Protein AF-A0A1A8NQZ5-F1 (afdb_monomer_lite)

Organism: NCBI:txid451742

InterPro domains:
  IPR029400 TERF1-interacting nuclear factor 2, N-terminal domain [PF14973] (11-117)
  IPR029400 TERF1-interacting nuclear factor 2, N-terminal domain [cd11657] (1-117)
  IPR039098 TERF1-interacting nuclear factor 2 [PTHR15512] (1-117)

Structure (mmCIF, N/CA/C/O backbone):
data_AF-A0A1A8NQZ5-F1
#
_entry.id   AF-A0A1A8NQZ5-F1
#
loop_
_atom_site.group_PDB
_atom_site.id
_atom_site.type_symbol
_atom_site.label_atom_id
_atom_site.label_alt_id
_atom_site.label_comp_id
_atom_site.label_asym_id
_atom_site.label_entity_id
_atom_site.label_seq_id
_atom_site.pdbx_PDB_ins_code
_atom_site.Cartn_x
_atom_site.Cartn_y
_atom_site.Cartn_z
_atom_site.occupancy
_atom_site.B_iso_or_equiv
_atom_site.auth_seq_id
_atom_site.auth_comp_id
_atom_site.auth_asym_id
_atom_site.auth_atom_id
_atom_site.pdbx_PDB_model_num
ATOM 1 N N . PRO A 1 1 ? -1.911 -6.280 -24.511 1.00 75.06 1 PRO A N 1
ATOM 2 C CA . PRO A 1 1 ? -3.369 -6.063 -24.290 1.00 75.06 1 PRO A CA 1
ATOM 3 C C . PRO A 1 1 ? -3.832 -6.283 -22.833 1.00 75.06 1 PRO A C 1
ATOM 5 O O . PRO A 1 1 ? -4.469 -5.374 -22.310 1.00 75.06 1 PRO A O 1
ATOM 8 N N . PRO A 1 2 ? -3.466 -7.388 -22.142 1.00 88.81 2 PRO A N 1
ATOM 9 C CA . PRO A 1 2 ? -3.918 -7.655 -20.766 1.00 88.81 2 PRO A CA 1
ATOM 10 C C . PRO A 1 2 ? -3.434 -6.625 -19.738 1.00 88.81 2 PRO A C 1
ATOM 12 O O . PRO A 1 2 ? -4.236 -6.079 -18.990 1.00 88.81 2 PRO A O 1
ATOM 15 N N . VAL A 1 3 ? -2.145 -6.263 -19.774 1.00 88.31 3 VAL A N 1
ATOM 16 C CA . VAL A 1 3 ? -1.561 -5.274 -18.845 1.00 88.31 3 VAL A CA 1
ATOM 17 C C . VAL A 1 3 ? -2.268 -3.922 -18.94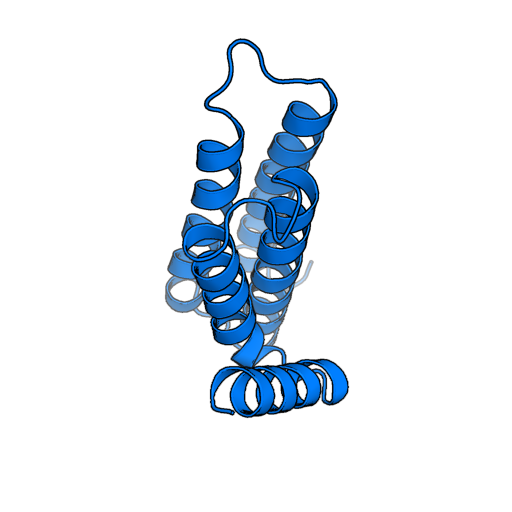4 1.00 88.31 3 VAL A C 1
ATOM 19 O O . VAL A 1 3 ? -2.600 -3.336 -17.926 1.00 88.31 3 VAL A O 1
ATOM 22 N N . ARG A 1 4 ? -2.590 -3.453 -20.158 1.00 92.19 4 ARG A N 1
ATOM 23 C CA . ARG A 1 4 ? -3.320 -2.187 -20.359 1.00 92.19 4 ARG A CA 1
ATOM 24 C C . ARG A 1 4 ? -4.713 -2.212 -19.729 1.00 92.19 4 ARG A C 1
ATOM 26 O O . ARG A 1 4 ? -5.142 -1.198 -19.190 1.00 92.19 4 ARG A O 1
ATOM 33 N N . LEU A 1 5 ? -5.405 -3.348 -19.807 1.00 95.25 5 LEU A N 1
ATOM 34 C CA . LEU A 1 5 ? -6.733 -3.514 -19.224 1.00 95.25 5 LEU A CA 1
ATOM 35 C C . LEU A 1 5 ? -6.663 -3.538 -17.692 1.00 95.25 5 LEU A C 1
ATOM 37 O O . LEU A 1 5 ? -7.411 -2.813 -17.043 1.00 95.25 5 LEU A O 1
ATOM 41 N N . VAL A 1 6 ? -5.710 -4.283 -17.124 1.00 94.38 6 VAL A N 1
ATOM 42 C CA . VAL A 1 6 ? -5.460 -4.296 -15.675 1.00 94.38 6 VAL A CA 1
ATOM 43 C C . VAL A 1 6 ? -5.070 -2.902 -15.183 1.00 94.38 6 VAL A C 1
ATOM 45 O O . VAL A 1 6 ? -5.686 -2.388 -14.255 1.00 94.38 6 VAL A O 1
ATOM 48 N N . SER A 1 7 ? -4.132 -2.221 -15.847 1.00 93.25 7 SER A N 1
ATOM 49 C CA . SER A 1 7 ? -3.747 -0.850 -15.496 1.00 93.25 7 SER A CA 1
ATOM 50 C C . SER A 1 7 ? -4.925 0.124 -15.569 1.00 93.25 7 SER A C 1
ATOM 52 O O . SER A 1 7 ? -5.044 0.988 -14.706 1.00 93.25 7 SER A O 1
ATOM 54 N N . ALA A 1 8 ? -5.821 -0.015 -16.552 1.00 95.81 8 ALA A N 1
ATOM 55 C CA . ALA A 1 8 ? -7.030 0.803 -16.639 1.00 95.81 8 ALA A CA 1
ATOM 56 C C . ALA A 1 8 ? -8.008 0.527 -15.481 1.00 95.81 8 ALA A C 1
ATOM 58 O O . ALA A 1 8 ? -8.577 1.469 -14.927 1.00 95.81 8 ALA A O 1
ATOM 59 N N . ALA A 1 9 ? -8.174 -0.737 -15.079 1.00 96.44 9 ALA A N 1
ATOM 60 C CA . ALA A 1 9 ? -8.993 -1.110 -13.927 1.00 96.44 9 ALA A CA 1
ATOM 61 C C . ALA A 1 9 ? -8.416 -0.552 -12.614 1.00 96.44 9 ALA A C 1
ATOM 63 O O . ALA A 1 9 ? -9.135 0.085 -11.846 1.00 96.44 9 ALA A O 1
ATOM 64 N N . LEU A 1 10 ? -7.106 -0.690 -12.396 1.00 96.88 10 LEU A N 1
ATOM 65 C CA . LEU A 1 10 ? -6.423 -0.125 -11.227 1.00 96.88 10 LEU A CA 1
ATOM 66 C C . LEU A 1 10 ? -6.475 1.409 -11.224 1.00 96.88 10 LEU A C 1
ATOM 68 O O . LEU A 1 10 ? -6.688 2.031 -10.186 1.00 96.88 10 LEU A O 1
ATOM 72 N N . TRP A 1 11 ? -6.359 2.043 -12.393 1.00 95.88 11 TRP A N 1
ATOM 73 C CA . TRP A 1 11 ? -6.540 3.488 -12.514 1.00 95.88 11 TRP A CA 1
ATOM 74 C C . TRP A 1 11 ? -7.955 3.929 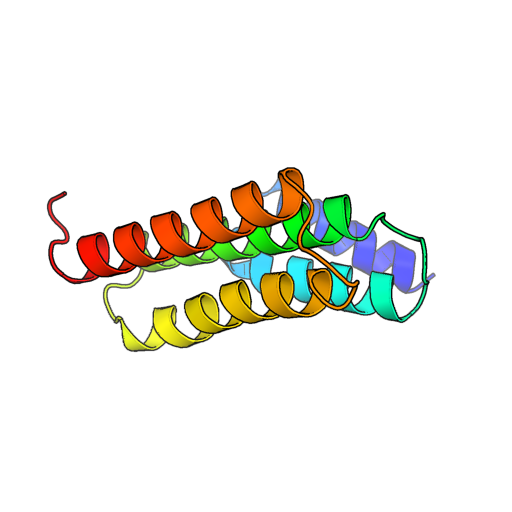-12.127 1.00 95.88 11 TRP A C 1
ATOM 76 O O . TRP A 1 11 ? -8.126 4.965 -11.484 1.00 95.88 11 TRP A O 1
ATOM 86 N N . LYS A 1 12 ? -8.977 3.135 -12.470 1.00 97.69 12 LYS A N 1
ATOM 87 C CA . LYS A 1 12 ? -10.358 3.385 -12.047 1.00 97.69 12 LYS A CA 1
ATOM 88 C C . LYS A 1 12 ? -10.505 3.294 -10.524 1.00 97.69 12 LYS A C 1
ATOM 90 O O . LYS A 1 12 ? -11.093 4.210 -9.954 1.00 97.69 12 LYS A O 1
ATOM 95 N N . VAL A 1 13 ? -9.922 2.278 -9.879 1.00 97.81 13 VAL A N 1
ATOM 96 C CA . VAL A 1 13 ? -9.870 2.150 -8.405 1.00 97.81 13 VAL A CA 1
ATOM 97 C C . VAL A 1 13 ? -9.292 3.416 -7.768 1.00 97.81 13 VAL A C 1
ATOM 99 O O . VAL A 1 13 ? -9.906 4.008 -6.880 1.00 97.81 13 VAL A O 1
ATOM 102 N N . LEU A 1 14 ? -8.153 3.894 -8.283 1.00 96.06 14 LEU A N 1
ATOM 103 C CA . LEU A 1 14 ? -7.504 5.114 -7.795 1.00 96.06 14 LEU A CA 1
ATOM 104 C C . LEU A 1 14 ? -8.363 6.367 -8.023 1.00 96.06 14 LEU A C 1
ATOM 106 O O . LEU A 1 14 ? -8.476 7.206 -7.130 1.00 96.06 14 LEU A O 1
ATOM 110 N N . LYS A 1 15 ? -9.008 6.495 -9.191 1.00 97.25 15 LYS A N 1
ATOM 111 C CA . LYS A 1 15 ? -9.912 7.619 -9.486 1.00 97.25 15 LYS A CA 1
ATOM 112 C C . LYS A 1 15 ? -11.139 7.643 -8.581 1.00 97.25 15 LYS A C 1
ATOM 114 O O . LYS A 1 15 ? -11.557 8.719 -8.163 1.00 97.25 15 LYS A O 1
ATOM 119 N N . GLN A 1 16 ? -11.720 6.480 -8.306 1.00 97.44 16 GLN A N 1
ATOM 120 C CA . GLN A 1 16 ? -12.904 6.348 -7.458 1.00 97.44 16 GLN A CA 1
ATOM 121 C C . GLN A 1 16 ? -12.565 6.395 -5.965 1.00 97.44 16 GLN A C 1
ATOM 123 O O . GLN A 1 16 ? -13.477 6.489 -5.150 1.00 97.44 16 GLN A O 1
ATOM 128 N N . LYS A 1 17 ? -11.270 6.382 -5.610 1.00 96.00 17 LYS A N 1
ATOM 129 C CA . LYS A 1 17 ? -10.786 6.261 -4.230 1.00 96.00 17 LYS A CA 1
ATOM 130 C C . LYS A 1 17 ? -11.404 5.049 -3.533 1.00 96.00 17 LYS A C 1
ATOM 132 O O . LYS A 1 17 ? -11.780 5.133 -2.367 1.00 96.00 17 LYS A O 1
ATOM 137 N N . ASP A 1 18 ? -11.506 3.932 -4.250 1.00 96.75 18 ASP A N 1
ATOM 138 C CA . ASP A 1 18 ? -11.946 2.666 -3.668 1.00 96.75 18 ASP A CA 1
ATOM 139 C C . ASP A 1 18 ? -10.801 2.079 -2.829 1.00 96.75 18 ASP A C 1
ATOM 141 O O . ASP A 1 18 ? -10.009 1.249 -3.278 1.00 96.75 18 ASP A O 1
ATOM 145 N N . VAL A 1 19 ? -10.654 2.617 -1.614 1.00 96.00 19 VAL A N 1
ATOM 146 C CA . VAL A 1 19 ? -9.517 2.347 -0.725 1.00 96.00 19 VAL A CA 1
ATOM 147 C C . VAL A 1 19 ? -9.449 0.875 -0.327 1.00 96.00 19 VAL A C 1
ATOM 149 O O . VAL A 1 19 ? -8.351 0.346 -0.169 1.00 96.00 19 VAL A O 1
ATOM 152 N N . MET A 1 20 ? -10.591 0.190 -0.243 1.00 94.31 20 MET A N 1
ATOM 153 C CA . MET A 1 20 ? -10.646 -1.234 0.093 1.00 94.31 20 MET A CA 1
ATOM 154 C C . MET A 1 20 ? -9.914 -2.103 -0.941 1.00 94.31 20 MET A C 1
ATOM 156 O O . MET A 1 20 ? -9.430 -3.180 -0.606 1.00 94.31 20 MET A O 1
ATOM 160 N N . GLN A 1 21 ? -9.759 -1.615 -2.177 1.00 95.50 21 GLN A N 1
ATOM 161 C CA . GLN A 1 21 ? -9.032 -2.291 -3.254 1.00 95.50 21 GLN A CA 1
ATOM 162 C C . GLN A 1 21 ? -7.546 -1.902 -3.338 1.00 95.50 21 GLN A C 1
ATOM 164 O O . GLN A 1 21 ? -6.820 -2.407 -4.196 1.00 95.50 21 GLN A O 1
ATOM 169 N N . TYR A 1 22 ? -7.037 -1.027 -2.461 1.00 95.56 22 TYR A N 1
ATOM 170 C CA . TYR A 1 22 ? -5.641 -0.570 -2.541 1.00 95.56 22 TYR A CA 1
ATOM 171 C C . TYR A 1 22 ? -4.621 -1.682 -2.264 1.00 95.56 22 TYR A C 1
ATOM 173 O O . TYR A 1 22 ? -3.481 -1.563 -2.711 1.00 95.56 22 TYR A O 1
ATOM 181 N N . GLY A 1 23 ? -5.019 -2.772 -1.596 1.00 93.00 23 GLY A N 1
ATOM 182 C CA . GLY A 1 23 ? -4.189 -3.975 -1.467 1.00 93.00 23 GLY A CA 1
ATOM 183 C C . GLY A 1 23 ? -3.847 -4.589 -2.829 1.00 93.00 23 GLY A C 1
ATOM 184 O O . GLY A 1 23 ? -2.679 -4.813 -3.122 1.00 93.00 23 GLY A O 1
ATOM 185 N N . VAL A 1 24 ? -4.840 -4.722 -3.712 1.00 94.56 24 VAL A N 1
ATOM 186 C CA . VAL A 1 24 ? -4.660 -5.261 -5.072 1.00 94.56 24 VAL A CA 1
ATOM 187 C C . VAL A 1 24 ? -3.782 -4.341 -5.927 1.00 94.56 24 VAL A C 1
ATOM 189 O O . VAL A 1 24 ? -2.956 -4.801 -6.715 1.00 94.56 24 VAL A O 1
ATOM 192 N N . VAL A 1 25 ? -3.927 -3.020 -5.765 1.00 96.25 25 VAL A N 1
ATOM 193 C CA . VAL A 1 25 ? -3.065 -2.040 -6.451 1.00 96.25 25 VAL A CA 1
ATOM 194 C C . VAL A 1 25 ? -1.611 -2.191 -6.000 1.00 96.25 25 VAL A C 1
ATOM 196 O O . VAL A 1 25 ? -0.702 -2.120 -6.825 1.00 96.25 25 VAL A O 1
ATOM 199 N N . GLU A 1 26 ? -1.387 -2.395 -4.703 1.00 94.06 26 GLU A N 1
ATOM 200 C CA . GLU A 1 26 ? -0.055 -2.577 -4.132 1.00 94.06 26 GLU A CA 1
ATOM 201 C C . GLU A 1 26 ? 0.606 -3.866 -4.631 1.00 94.06 26 GLU A C 1
ATOM 203 O O . GLU A 1 26 ? 1.727 -3.806 -5.133 1.00 94.06 26 GLU A O 1
ATOM 208 N N . GLU A 1 27 ? -0.114 -4.990 -4.606 1.00 92.94 27 GLU A N 1
ATOM 209 C CA . GLU A 1 27 ? 0.353 -6.276 -5.141 1.00 92.94 27 GLU A CA 1
ATOM 210 C C . GLU A 1 27 ? 0.731 -6.179 -6.622 1.00 92.94 27 GLU A C 1
ATOM 212 O O . GLU A 1 27 ? 1.785 -6.670 -7.033 1.00 92.94 27 GLU A O 1
ATOM 217 N N . PHE A 1 28 ? -0.080 -5.484 -7.428 1.00 94.31 28 PHE A N 1
ATOM 218 C CA . PHE A 1 28 ? 0.239 -5.261 -8.835 1.00 94.31 28 PHE A CA 1
ATOM 219 C C . PHE A 1 28 ? 1.521 -4.445 -9.015 1.00 94.31 28 PHE A C 1
ATOM 221 O O . PHE A 1 28 ? 2.349 -4.793 -9.852 1.00 94.31 28 PHE A O 1
ATOM 228 N N . VAL A 1 29 ? 1.701 -3.360 -8.253 1.00 92.94 29 VAL A N 1
ATOM 229 C CA . VAL A 1 29 ? 2.921 -2.538 -8.318 1.00 92.94 29 VAL A CA 1
ATOM 230 C C . VAL A 1 29 ? 4.144 -3.372 -7.950 1.00 92.94 29 VAL A C 1
ATOM 232 O O . VAL A 1 29 ? 5.150 -3.317 -8.656 1.00 92.94 29 VAL A O 1
ATOM 235 N N . THR A 1 30 ? 4.054 -4.156 -6.876 1.00 91.50 30 THR A N 1
ATOM 236 C CA . THR A 1 30 ? 5.139 -5.027 -6.418 1.00 91.50 30 THR A CA 1
ATOM 237 C C . THR A 1 30 ? 5.490 -6.067 -7.484 1.00 91.50 30 THR A C 1
ATOM 239 O O . THR A 1 30 ? 6.634 -6.099 -7.938 1.00 91.50 30 THR A O 1
ATOM 242 N N . SER A 1 31 ? 4.502 -6.806 -7.996 1.00 92.69 31 SER A N 1
ATOM 243 C CA . SER A 1 31 ? 4.703 -7.809 -9.051 1.00 92.69 31 SER A CA 1
ATOM 244 C C . SER A 1 31 ? 5.230 -7.203 -10.359 1.00 92.69 31 SER A C 1
ATOM 246 O O . SER A 1 31 ? 6.117 -7.766 -11.003 1.00 92.69 31 SER A O 1
ATOM 248 N N . ALA A 1 32 ? 4.744 -6.022 -10.752 1.00 93.12 32 ALA A N 1
ATOM 249 C CA . ALA A 1 32 ? 5.213 -5.335 -11.951 1.00 93.12 32 ALA A CA 1
ATOM 250 C C . ALA A 1 32 ? 6.682 -4.898 -11.825 1.00 93.12 32 ALA A C 1
ATOM 252 O O . ALA A 1 32 ? 7.430 -5.003 -12.796 1.00 93.12 32 ALA A O 1
ATOM 253 N N . CYS A 1 33 ? 7.108 -4.440 -10.644 1.00 91.25 33 CYS A N 1
ATOM 254 C CA . CYS A 1 33 ? 8.500 -4.076 -10.378 1.00 91.25 33 CYS A CA 1
ATOM 255 C C . CYS A 1 33 ? 9.438 -5.289 -10.281 1.00 91.25 33 CYS A C 1
ATOM 257 O O . CYS A 1 33 ? 10.598 -5.173 -10.671 1.00 91.25 33 CYS A O 1
ATOM 259 N N . GLU A 1 34 ? 8.954 -6.435 -9.799 1.00 90.69 34 GLU A N 1
ATOM 260 C CA . GLU A 1 34 ? 9.702 -7.702 -9.810 1.00 90.69 34 GLU A CA 1
ATOM 261 C C . GLU A 1 34 ? 9.856 -8.256 -11.231 1.00 90.69 34 GLU A C 1
ATOM 263 O O . GLU A 1 34 ? 10.935 -8.700 -11.620 1.00 90.69 34 GLU A O 1
ATOM 268 N N . THR A 1 35 ? 8.789 -8.179 -12.029 1.00 93.75 35 THR A N 1
ATOM 269 C CA . THR A 1 35 ? 8.769 -8.673 -13.414 1.00 93.75 35 THR A CA 1
ATOM 270 C C . THR A 1 35 ? 9.570 -7.773 -14.355 1.00 93.75 35 THR A C 1
ATOM 272 O O . THR A 1 35 ? 10.206 -8.255 -15.291 1.00 93.75 35 THR A O 1
ATOM 275 N N . VAL A 1 36 ? 9.539 -6.457 -14.127 1.00 93.31 36 VAL A N 1
ATOM 276 C CA . VAL A 1 36 ? 10.243 -5.457 -14.937 1.00 93.31 36 VAL A CA 1
ATOM 277 C C . VAL A 1 36 ? 11.176 -4.647 -14.030 1.00 93.31 36 VAL A C 1
ATOM 279 O O . VAL A 1 36 ? 10.806 -3.566 -13.553 1.00 93.31 36 VAL A O 1
ATOM 282 N N . PRO A 1 37 ? 12.405 -5.142 -13.789 1.00 89.62 37 PRO A N 1
ATOM 283 C CA . PRO A 1 37 ? 13.393 -4.425 -12.997 1.00 89.62 37 PRO A CA 1
ATOM 284 C C . PRO A 1 37 ? 13.647 -3.026 -13.566 1.00 89.62 37 PRO A C 1
ATOM 286 O O . PRO A 1 37 ? 13.814 -2.843 -14.770 1.00 89.62 37 PRO A O 1
ATOM 289 N N . GLY A 1 38 ? 13.674 -2.019 -12.695 1.00 89.62 38 GLY A N 1
ATOM 290 C CA . GLY A 1 38 ? 13.875 -0.624 -13.098 1.00 89.62 38 GLY A CA 1
ATOM 291 C C . GLY A 1 38 ? 12.613 0.104 -13.574 1.00 89.62 38 GLY A C 1
ATOM 292 O O . GLY A 1 38 ? 12.696 1.304 -13.832 1.00 89.62 38 GLY A O 1
ATOM 293 N N . LEU A 1 39 ? 11.444 -0.557 -13.610 1.00 93.25 39 LEU A N 1
ATOM 294 C CA . LEU A 1 39 ? 10.154 0.103 -13.864 1.00 93.25 39 LEU A CA 1
ATOM 295 C C . LEU A 1 39 ? 9.918 1.276 -12.902 1.00 93.25 39 LEU A C 1
ATOM 297 O O . LEU A 1 39 ? 9.439 2.338 -13.296 1.00 93.25 39 LEU A O 1
ATOM 301 N N . LEU A 1 40 ? 10.297 1.086 -11.638 1.00 91.44 40 LEU A N 1
ATOM 302 C CA . LEU A 1 40 ? 10.393 2.132 -10.633 1.00 91.44 40 LEU A CA 1
ATOM 303 C C . LEU A 1 40 ? 11.757 2.056 -9.955 1.00 91.44 40 LEU A C 1
ATOM 305 O O . LEU A 1 40 ? 12.360 0.992 -9.824 1.00 91.44 40 LEU A O 1
ATOM 309 N N . THR A 1 41 ? 12.224 3.198 -9.449 1.00 89.25 41 THR A N 1
ATOM 310 C CA . THR A 1 41 ? 13.333 3.168 -8.493 1.00 89.25 41 THR A CA 1
ATOM 311 C C . THR A 1 41 ? 12.866 2.463 -7.211 1.00 89.25 41 THR A C 1
ATOM 313 O O . THR A 1 41 ? 11.711 2.669 -6.816 1.00 89.25 41 THR A O 1
ATOM 316 N N . PRO A 1 42 ? 13.737 1.731 -6.489 1.00 85.06 42 PRO A N 1
ATOM 317 C CA . PRO A 1 42 ? 13.368 1.079 -5.222 1.00 85.06 42 PRO A CA 1
ATOM 318 C C . PRO A 1 42 ? 12.724 2.047 -4.219 1.00 85.06 42 PRO A C 1
ATOM 320 O O . PRO A 1 42 ? 11.799 1.725 -3.475 1.00 85.06 42 PRO A O 1
ATOM 323 N N . ARG A 1 43 ? 13.161 3.310 -4.255 1.00 84.31 43 ARG A N 1
ATOM 324 C CA . ARG A 1 43 ? 12.593 4.398 -3.459 1.00 84.31 43 ARG A CA 1
ATOM 325 C C . ARG A 1 43 ? 11.164 4.770 -3.865 1.00 84.31 43 ARG A C 1
ATOM 327 O O . ARG A 1 43 ? 10.367 5.117 -3.000 1.00 84.31 43 ARG A O 1
ATOM 334 N N . HIS A 1 44 ? 10.856 4.813 -5.158 1.00 89.44 44 HIS A N 1
ATOM 335 C CA . HIS A 1 44 ? 9.502 5.125 -5.625 1.00 89.44 44 HIS A CA 1
ATOM 336 C C . HIS A 1 44 ? 8.555 3.962 -5.353 1.00 89.44 44 HIS A C 1
ATOM 338 O O . HIS A 1 44 ? 7.458 4.207 -4.860 1.00 89.44 44 HIS A O 1
ATOM 344 N N . GLN A 1 45 ? 9.011 2.728 -5.577 1.00 89.81 45 GLN A N 1
ATOM 345 C CA . GLN A 1 45 ? 8.255 1.525 -5.248 1.00 89.81 45 GLN A CA 1
ATOM 346 C C . GLN A 1 45 ? 7.922 1.478 -3.752 1.00 89.81 45 GLN A C 1
ATOM 348 O O . GLN A 1 45 ? 6.749 1.504 -3.406 1.00 89.81 45 GLN A O 1
ATOM 353 N N . SER A 1 46 ? 8.923 1.534 -2.867 1.00 87.31 46 SER A N 1
ATOM 354 C CA . SER A 1 46 ? 8.711 1.475 -1.408 1.00 87.31 46 SER A CA 1
ATOM 355 C C . SER A 1 46 ? 7.772 2.559 -0.876 1.00 87.31 46 SER A C 1
ATOM 357 O O . SER A 1 46 ? 6.954 2.302 0.000 1.00 87.31 46 SER A O 1
ATOM 359 N N . ARG A 1 47 ? 7.856 3.786 -1.401 1.00 88.56 47 ARG A N 1
ATOM 360 C CA . ARG A 1 47 ? 6.947 4.875 -1.010 1.00 88.56 47 ARG A CA 1
ATOM 361 C C . ARG A 1 47 ? 5.523 4.650 -1.495 1.00 88.56 47 ARG A C 1
ATOM 363 O O . ARG A 1 47 ? 4.587 4.971 -0.767 1.00 88.56 47 ARG A O 1
ATOM 370 N N . LEU A 1 48 ? 5.369 4.154 -2.719 1.00 92.81 48 LEU A N 1
ATOM 371 C CA . LEU A 1 48 ? 4.066 3.888 -3.311 1.00 92.81 48 LEU A CA 1
ATOM 372 C C . LEU A 1 48 ? 3.369 2.734 -2.586 1.00 92.81 48 LEU A C 1
ATOM 374 O O . LEU A 1 48 ? 2.236 2.905 -2.143 1.00 92.81 48 LEU A O 1
ATOM 378 N N . THR A 1 49 ? 4.059 1.609 -2.390 1.00 91.81 49 THR A N 1
ATOM 379 C CA . THR A 1 49 ? 3.513 0.440 -1.686 1.00 91.81 49 THR A CA 1
ATOM 380 C C . THR A 1 49 ? 3.188 0.771 -0.229 1.00 91.81 49 THR A C 1
ATOM 382 O O . THR A 1 49 ? 2.091 0.464 0.238 1.00 91.81 49 THR A O 1
ATOM 385 N N . LEU A 1 50 ? 4.062 1.521 0.459 1.00 91.50 50 LEU A N 1
ATOM 386 C CA . LEU A 1 50 ? 3.790 2.034 1.804 1.00 91.50 50 LEU A CA 1
ATOM 387 C C . LEU A 1 50 ? 2.535 2.914 1.845 1.00 91.50 50 LEU A C 1
ATOM 389 O O . LEU A 1 50 ? 1.695 2.739 2.723 1.00 91.50 50 LEU A O 1
ATOM 393 N N . GLY A 1 51 ? 2.400 3.863 0.915 1.00 93.31 51 GLY A N 1
ATOM 394 C CA . GLY A 1 51 ? 1.261 4.780 0.878 1.00 93.31 51 GLY A CA 1
ATOM 395 C C . GLY A 1 51 ? -0.071 4.066 0.645 1.00 93.31 51 GLY A C 1
ATOM 396 O O . GLY A 1 51 ? -1.054 4.365 1.324 1.00 93.31 51 GLY A O 1
ATOM 397 N N . LEU A 1 52 ? -0.098 3.095 -0.273 1.00 94.81 52 LEU A N 1
ATOM 398 C CA . LEU A 1 52 ? -1.281 2.278 -0.556 1.00 94.81 52 LEU A CA 1
ATOM 399 C C . LEU A 1 52 ? -1.682 1.441 0.663 1.00 94.81 52 LEU A C 1
ATOM 401 O O . LEU A 1 52 ? -2.839 1.473 1.083 1.00 94.81 52 LEU A O 1
ATOM 405 N N . ALA A 1 53 ? -0.715 0.751 1.270 1.00 92.56 53 ALA A N 1
ATOM 406 C CA . ALA A 1 53 ? -0.951 -0.085 2.437 1.00 92.56 53 ALA A CA 1
ATOM 407 C C . ALA A 1 53 ? -1.396 0.733 3.660 1.00 92.56 53 ALA A C 1
ATOM 409 O O . ALA A 1 53 ? -2.367 0.363 4.315 1.00 92.56 53 ALA A O 1
ATOM 410 N N . ALA A 1 54 ? -0.739 1.863 3.943 1.00 93.38 54 ALA A N 1
ATOM 411 C CA . ALA A 1 54 ? -1.092 2.731 5.063 1.00 93.38 54 ALA A CA 1
ATOM 412 C C . ALA A 1 54 ? -2.507 3.300 4.908 1.00 93.38 54 ALA A C 1
ATOM 414 O O . ALA A 1 54 ? -3.270 3.341 5.871 1.00 93.38 54 ALA A O 1
ATOM 415 N N . ARG A 1 55 ? -2.888 3.697 3.686 1.00 94.56 55 ARG A N 1
ATOM 416 C CA . ARG A 1 55 ? -4.232 4.215 3.420 1.00 94.56 55 ARG A CA 1
ATOM 417 C C . ARG A 1 55 ? -5.312 3.152 3.621 1.00 94.56 55 ARG A C 1
ATOM 419 O O . ARG A 1 55 ? -6.335 3.474 4.215 1.00 94.56 55 ARG A O 1
ATOM 426 N N . LEU A 1 56 ? -5.075 1.917 3.175 1.00 93.81 56 LEU A N 1
ATOM 427 C CA . LEU A 1 56 ? -5.980 0.793 3.430 1.00 93.81 56 LEU A CA 1
ATOM 428 C C . LEU A 1 56 ? -6.131 0.527 4.932 1.00 93.81 56 LEU A C 1
ATOM 430 O O . LEU A 1 56 ? -7.245 0.376 5.413 1.00 93.81 56 LEU A O 1
ATOM 434 N N . ILE A 1 57 ? -5.027 0.516 5.681 1.00 92.69 57 ILE A N 1
ATOM 435 C CA . ILE A 1 57 ? -5.056 0.276 7.130 1.00 92.69 57 ILE A CA 1
ATOM 436 C C . ILE A 1 57 ? -5.868 1.341 7.860 1.00 92.69 57 ILE A C 1
ATOM 438 O O . ILE A 1 57 ? -6.694 0.994 8.693 1.00 92.69 57 ILE A O 1
ATOM 442 N N . LEU A 1 58 ? -5.684 2.619 7.524 1.00 91.88 58 LEU A N 1
ATOM 443 C CA . LEU A 1 58 ? -6.477 3.697 8.119 1.00 91.88 58 LEU A CA 1
ATOM 444 C C . LEU A 1 58 ? -7.972 3.560 7.803 1.00 91.88 58 LEU A C 1
ATOM 446 O O . LEU A 1 58 ? -8.811 3.833 8.656 1.00 91.88 58 LEU A O 1
ATOM 450 N N . GLU A 1 59 ? -8.317 3.121 6.592 1.00 92.69 59 GLU A N 1
ATOM 451 C CA . GLU A 1 59 ? -9.709 2.859 6.220 1.00 92.69 59 GLU A CA 1
ATOM 452 C C . GLU A 1 59 ? -10.292 1.668 6.987 1.00 92.69 59 GLU A C 1
ATOM 454 O O . GLU A 1 59 ? -11.440 1.718 7.427 1.00 92.69 59 GLU A O 1
ATOM 459 N N . LEU A 1 60 ? -9.491 0.624 7.209 1.00 90.25 60 LEU A N 1
ATOM 460 C CA . LEU A 1 60 ? -9.877 -0.506 8.045 1.00 90.25 60 LEU A CA 1
ATOM 461 C C . LEU A 1 60 ? -10.070 -0.075 9.495 1.00 90.25 60 LEU A C 1
ATOM 463 O O . LEU A 1 60 ? -11.112 -0.389 10.037 1.00 90.25 60 LEU A O 1
ATOM 467 N N . CYS A 1 61 ? -9.172 0.717 10.086 1.00 88.12 61 CYS A N 1
ATOM 468 C CA . CYS A 1 61 ? -9.373 1.272 11.431 1.00 88.12 61 CYS A CA 1
ATOM 469 C C . CYS A 1 61 ? -10.684 2.066 11.548 1.00 88.12 61 CYS A C 1
ATOM 471 O O . CYS A 1 61 ? -11.327 2.047 12.591 1.00 88.12 61 CYS A O 1
ATOM 473 N N . ARG A 1 62 ? -11.094 2.755 10.475 1.00 86.25 62 ARG A N 1
ATOM 474 C CA . ARG A 1 62 ? -12.340 3.532 10.439 1.00 86.25 62 ARG A CA 1
ATOM 475 C C . ARG A 1 62 ? -13.593 2.663 10.313 1.00 86.25 62 ARG A C 1
ATOM 477 O O . ARG A 1 62 ? -14.641 3.024 10.837 1.00 86.25 62 ARG A O 1
ATOM 484 N N . THR A 1 63 ? -13.516 1.579 9.547 1.00 84.94 63 THR A N 1
ATOM 485 C CA . THR A 1 63 ? -14.683 0.767 9.152 1.00 84.94 63 THR A CA 1
ATOM 486 C C . THR A 1 63 ? -14.813 -0.537 9.933 1.00 84.94 63 THR A C 1
ATOM 488 O O . THR A 1 63 ? -15.902 -1.101 10.000 1.00 84.94 63 THR A O 1
ATOM 491 N N . GLN A 1 64 ? -13.723 -1.015 10.529 1.00 74.31 64 GLN A N 1
ATOM 492 C CA . GLN A 1 64 ? -13.621 -2.262 11.272 1.00 74.31 64 GLN A CA 1
ATOM 493 C C . GLN A 1 64 ? -12.839 -2.036 12.568 1.00 74.31 64 GLN A C 1
ATOM 495 O O . GLN A 1 64 ? -11.707 -1.564 12.562 1.00 74.31 64 GLN A O 1
ATOM 500 N N . THR A 1 65 ? -13.423 -2.428 13.696 1.00 67.44 65 THR A N 1
ATOM 501 C CA . THR A 1 65 ? -12.776 -2.329 15.013 1.00 67.44 65 THR A CA 1
ATOM 502 C C . THR A 1 65 ? -11.981 -3.582 15.386 1.00 67.44 65 THR A C 1
ATOM 504 O O . THR A 1 65 ? -11.319 -3.602 16.422 1.00 67.44 65 T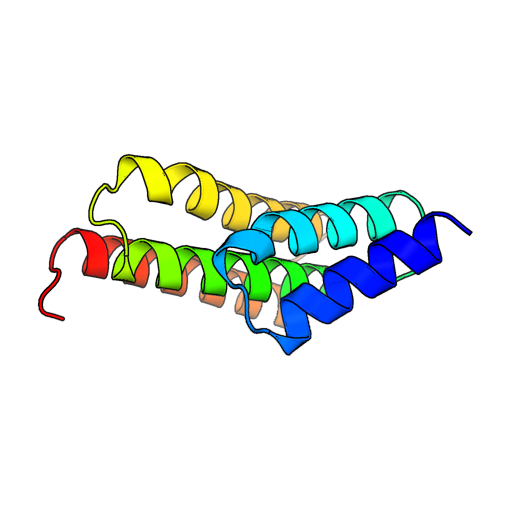HR A O 1
ATOM 507 N N . ASP A 1 66 ? -12.013 -4.637 14.563 1.00 78.06 66 ASP A N 1
ATOM 508 C CA . ASP A 1 66 ? -11.292 -5.874 14.861 1.00 78.06 66 ASP A CA 1
ATOM 509 C C . ASP A 1 66 ? -9.809 -5.764 14.475 1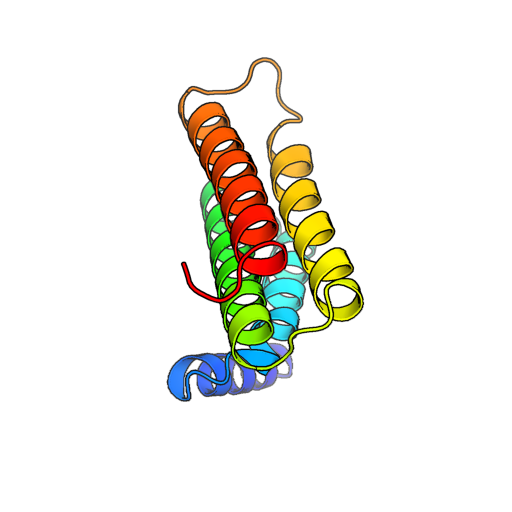.00 78.06 66 ASP A C 1
ATOM 511 O O . ASP A 1 66 ? -9.423 -5.816 13.302 1.00 78.06 66 ASP A O 1
ATOM 515 N N . ALA A 1 67 ? -8.954 -5.685 15.494 1.00 77.81 67 ALA A N 1
ATOM 516 C CA . ALA A 1 67 ? -7.503 -5.695 15.351 1.00 77.81 67 ALA A CA 1
ATOM 517 C C . ALA A 1 67 ? -6.980 -6.903 14.542 1.00 77.81 67 ALA A C 1
ATOM 519 O O . ALA A 1 67 ? -5.942 -6.800 13.876 1.00 77.81 67 ALA A O 1
ATOM 520 N N . LYS A 1 68 ? -7.694 -8.041 14.535 1.00 80.31 68 LYS A N 1
ATOM 521 C CA . LYS A 1 68 ? -7.314 -9.233 13.757 1.00 80.31 68 LYS A CA 1
ATOM 522 C C . LYS A 1 68 ? -7.389 -9.005 12.249 1.00 80.31 68 LYS A C 1
ATOM 524 O O . LYS A 1 68 ? -6.560 -9.554 11.526 1.00 80.31 68 LYS A O 1
ATOM 529 N N . ALA A 1 69 ? -8.315 -8.170 11.779 1.00 80.38 69 ALA A N 1
ATOM 530 C CA . ALA A 1 69 ? -8.423 -7.814 10.365 1.00 80.38 69 ALA A CA 1
ATOM 531 C C . ALA A 1 69 ? -7.288 -6.872 9.919 1.00 80.38 69 ALA A C 1
ATOM 533 O O . ALA A 1 69 ? -6.875 -6.895 8.764 1.00 80.38 69 ALA A O 1
ATOM 534 N N . ILE A 1 70 ? -6.739 -6.070 10.838 1.00 83.88 70 ILE A N 1
ATOM 535 C CA . ILE A 1 70 ? -5.746 -5.024 10.535 1.00 83.88 70 ILE A CA 1
ATOM 536 C C . ILE A 1 70 ? -4.302 -5.541 10.626 1.00 83.88 70 ILE A C 1
ATOM 538 O O . ILE A 1 70 ? -3.437 -5.136 9.843 1.00 83.88 70 ILE A O 1
ATOM 542 N N . THR A 1 71 ? -4.046 -6.483 11.534 1.00 82.81 71 THR A N 1
ATOM 543 C CA . THR A 1 71 ? -2.729 -7.100 11.772 1.00 82.81 71 THR A CA 1
ATOM 544 C C . THR A 1 71 ? -2.001 -7.578 10.502 1.00 82.81 71 THR A C 1
ATOM 546 O O . THR A 1 71 ? -0.844 -7.187 10.319 1.00 82.81 71 THR A O 1
ATOM 549 N N . PRO A 1 72 ? -2.613 -8.345 9.574 1.00 84.44 72 PRO A N 1
ATOM 550 C CA . PRO A 1 72 ? -1.897 -8.818 8.383 1.00 84.44 72 PRO A CA 1
ATOM 551 C C . PRO A 1 72 ? -1.423 -7.669 7.482 1.00 84.44 72 PRO A C 1
ATOM 553 O O . PRO A 1 72 ? -0.360 -7.739 6.863 1.00 84.44 72 PRO A O 1
ATOM 556 N N . HIS A 1 73 ? -2.171 -6.565 7.439 1.00 83.88 73 HIS A N 1
ATOM 557 C CA . HIS A 1 73 ? -1.782 -5.399 6.659 1.00 83.88 73 HIS A CA 1
ATOM 558 C C . HIS A 1 73 ? -0.634 -4.618 7.316 1.00 83.88 73 HIS A C 1
ATOM 560 O O . HIS A 1 73 ? 0.191 -4.060 6.592 1.00 83.88 73 HIS A O 1
ATOM 566 N N . LEU A 1 74 ? -0.535 -4.613 8.651 1.00 82.62 74 LEU A N 1
ATOM 567 C CA . LEU A 1 74 ? 0.586 -4.001 9.376 1.00 82.62 74 LEU A CA 1
ATOM 568 C C . LEU A 1 74 ? 1.907 -4.741 9.148 1.00 82.62 74 LEU A C 1
ATOM 570 O O . LEU A 1 74 ? 2.939 -4.086 8.970 1.00 82.62 74 LEU A O 1
ATOM 574 N N . GLU A 1 75 ? 1.885 -6.076 9.114 1.00 82.94 75 GLU A N 1
ATOM 575 C CA . GLU A 1 75 ? 3.085 -6.869 8.811 1.00 82.94 75 GLU A CA 1
ATOM 576 C C . GLU A 1 75 ? 3.570 -6.625 7.383 1.00 82.94 75 GLU A C 1
ATOM 578 O O . GLU A 1 75 ? 4.760 -6.406 7.146 1.00 82.94 75 GLU A O 1
ATOM 583 N N . ARG A 1 76 ? 2.636 -6.535 6.433 1.00 79.62 76 ARG A N 1
ATOM 584 C CA . ARG A 1 76 ? 2.938 -6.234 5.032 1.00 79.62 76 ARG A CA 1
ATOM 585 C C . ARG A 1 76 ? 3.593 -4.871 4.827 1.00 79.62 76 ARG A C 1
ATOM 587 O O . ARG A 1 76 ? 4.272 -4.699 3.833 1.00 79.62 76 ARG A O 1
ATOM 594 N N . ILE A 1 77 ? 3.459 -3.912 5.745 1.00 80.69 77 ILE A N 1
ATOM 595 C CA . ILE A 1 77 ? 4.204 -2.642 5.680 1.00 80.69 77 ILE A CA 1
ATOM 596 C C . ILE A 1 77 ? 5.659 -2.788 6.168 1.00 80.69 77 ILE A C 1
ATOM 598 O O . ILE A 1 77 ? 6.531 -2.031 5.730 1.00 80.69 77 ILE A O 1
ATOM 602 N N . ARG A 1 78 ? 5.966 -3.770 7.030 1.00 73.69 78 ARG A N 1
ATOM 603 C CA . ARG A 1 78 ? 7.349 -4.035 7.477 1.00 73.69 78 ARG A CA 1
ATOM 604 C C . ARG A 1 78 ? 8.205 -4.631 6.364 1.00 73.69 78 ARG A C 1
ATOM 606 O O . ARG A 1 78 ? 9.340 -4.200 6.173 1.00 73.69 78 ARG A O 1
ATOM 613 N N . LEU A 1 79 ? 7.656 -5.586 5.615 1.00 65.50 79 LEU A N 1
ATOM 614 C CA . LEU A 1 79 ? 8.357 -6.315 4.547 1.00 65.50 79 LEU A CA 1
ATOM 615 C C . LEU A 1 79 ? 8.996 -5.399 3.463 1.00 65.50 79 LEU A C 1
ATOM 617 O O . LEU A 1 79 ? 10.189 -5.562 3.191 1.00 65.50 79 LEU A O 1
ATOM 621 N N . PRO A 1 80 ? 8.303 -4.382 2.904 1.00 62.12 80 PRO A N 1
ATOM 622 C CA . PRO A 1 80 ? 8.851 -3.433 1.928 1.00 62.12 80 PRO A CA 1
ATOM 623 C C . PRO A 1 80 ? 10.078 -2.654 2.415 1.00 62.12 80 PRO A C 1
ATOM 625 O O . PRO A 1 80 ? 10.945 -2.282 1.617 1.00 62.12 80 PRO A O 1
ATOM 628 N N . VAL A 1 81 ? 10.168 -2.393 3.723 1.00 60.75 81 VAL A N 1
ATOM 629 C CA . VAL A 1 81 ? 11.313 -1.690 4.319 1.00 60.75 81 VAL A CA 1
ATOM 630 C C . VAL A 1 81 ? 12.538 -2.594 4.363 1.00 60.75 81 VAL A C 1
ATOM 632 O O . VAL A 1 81 ? 13.637 -2.142 4.043 1.00 60.75 81 VAL A O 1
ATOM 635 N N . VAL A 1 82 ? 12.350 -3.872 4.700 1.00 57.97 82 VAL A N 1
ATOM 636 C CA . VAL A 1 82 ? 13.438 -4.856 4.758 1.00 57.97 82 VAL A CA 1
ATOM 637 C C . VAL A 1 82 ? 14.026 -5.082 3.364 1.00 57.97 82 VAL A C 1
ATOM 639 O O . VAL A 1 82 ? 15.242 -4.984 3.199 1.00 57.97 82 VAL A O 1
ATOM 642 N N . ALA A 1 83 ? 13.182 -5.258 2.342 1.00 59.25 83 ALA A N 1
ATOM 643 C CA . ALA A 1 83 ? 13.619 -5.459 0.955 1.00 59.25 83 ALA A CA 1
ATOM 644 C C . ALA A 1 83 ? 14.452 -4.289 0.389 1.00 59.25 83 ALA A C 1
ATOM 646 O O . ALA A 1 83 ? 15.347 -4.495 -0.427 1.00 59.25 83 ALA A O 1
ATOM 647 N N . SER A 1 84 ? 14.208 -3.061 0.859 1.00 57.28 84 SER A N 1
ATOM 648 C CA . SER A 1 84 ? 14.944 -1.863 0.424 1.00 57.28 84 SER A CA 1
ATOM 649 C C . SER A 1 84 ? 16.327 -1.711 1.083 1.00 57.28 84 SER A C 1
ATOM 651 O O . SER A 1 84 ? 17.113 -0.866 0.658 1.00 57.28 84 SER A O 1
ATOM 653 N N . SER A 1 85 ? 16.624 -2.488 2.132 1.00 56.16 85 SER A N 1
ATOM 654 C CA . SER A 1 85 ? 17.789 -2.303 3.014 1.00 56.16 85 SER A CA 1
ATOM 655 C C . SER A 1 85 ? 18.976 -3.237 2.730 1.00 56.16 85 SER A C 1
ATOM 657 O O . SER A 1 85 ? 19.984 -3.170 3.425 1.00 56.16 85 SER A O 1
ATOM 659 N N . SER A 1 86 ? 18.902 -4.071 1.686 1.00 55.69 86 SER A N 1
ATOM 660 C CA . SER A 1 86 ? 19.908 -5.097 1.355 1.00 55.69 86 SER A CA 1
ATOM 661 C C . SER A 1 86 ? 21.255 -4.569 0.826 1.00 55.69 86 SER A C 1
ATOM 663 O O . SER A 1 86 ? 22.131 -5.363 0.490 1.00 55.69 86 SER A O 1
ATOM 665 N N . SER A 1 87 ? 21.473 -3.248 0.775 1.00 54.12 87 SER A N 1
ATOM 666 C CA . SER A 1 87 ? 22.782 -2.654 0.466 1.00 54.12 87 SER A CA 1
ATOM 667 C C . SER A 1 87 ? 23.521 -2.216 1.734 1.00 54.12 87 SER A C 1
ATOM 669 O O . SER A 1 87 ? 22.917 -1.598 2.610 1.00 54.12 87 SER A O 1
ATOM 671 N N . ALA A 1 88 ? 24.833 -2.471 1.799 1.00 54.06 88 ALA A N 1
ATOM 672 C CA . ALA A 1 88 ? 25.704 -2.080 2.908 1.00 54.06 88 ALA A CA 1
ATOM 673 C C . ALA A 1 88 ? 25.514 -0.601 3.320 1.00 54.06 88 ALA A C 1
ATOM 675 O O . ALA A 1 88 ? 25.678 0.308 2.508 1.00 54.06 88 ALA A O 1
ATOM 676 N N . ALA A 1 89 ? 25.187 -0.412 4.604 1.00 59.12 89 ALA A N 1
ATOM 677 C CA . ALA A 1 89 ? 24.819 0.826 5.300 1.00 59.12 89 ALA A CA 1
ATOM 678 C C . ALA A 1 89 ? 23.510 1.519 4.825 1.00 59.12 89 ALA A C 1
ATOM 680 O O . ALA A 1 89 ? 23.392 1.930 3.668 1.00 59.12 89 ALA A O 1
ATOM 681 N N . PRO A 1 90 ? 22.530 1.749 5.729 1.00 60.62 90 PRO A N 1
ATOM 682 C CA . PRO A 1 90 ? 21.291 2.442 5.382 1.00 60.62 90 PRO A CA 1
ATOM 683 C C . PRO A 1 90 ? 21.573 3.907 5.033 1.00 60.62 90 PRO A C 1
ATOM 685 O O . PRO A 1 90 ? 22.177 4.652 5.812 1.00 60.62 90 PRO A O 1
ATOM 688 N N . LYS A 1 91 ? 21.095 4.375 3.876 1.00 69.88 91 LYS A N 1
ATOM 689 C CA . LYS A 1 91 ? 21.223 5.791 3.510 1.00 69.88 91 LYS A CA 1
ATOM 690 C C . LYS A 1 91 ? 20.310 6.621 4.416 1.00 69.88 91 LYS A C 1
ATOM 692 O O . LYS A 1 91 ? 19.255 6.168 4.855 1.00 69.88 91 LYS A O 1
ATOM 697 N N . LYS A 1 92 ? 20.623 7.909 4.619 1.00 71.31 92 LYS A N 1
ATOM 698 C CA . LYS A 1 92 ? 19.795 8.857 5.412 1.00 71.31 92 LYS A CA 1
ATOM 699 C C . LYS A 1 92 ? 18.302 8.851 5.023 1.00 71.31 92 LYS A C 1
ATOM 701 O O . LYS A 1 92 ? 17.446 9.176 5.842 1.00 71.31 92 LYS A O 1
ATOM 706 N N . LYS A 1 93 ? 17.981 8.524 3.765 1.00 66.56 93 LYS A N 1
ATOM 707 C CA . LYS A 1 93 ? 16.605 8.422 3.250 1.00 66.56 93 LYS A CA 1
ATOM 708 C C . LYS A 1 93 ? 15.904 7.120 3.672 1.00 66.56 93 LYS A C 1
ATOM 710 O O . LYS A 1 93 ? 14.705 7.183 3.929 1.00 66.56 93 LYS A O 1
ATOM 715 N N . ASP A 1 94 ? 16.634 6.018 3.819 1.00 75.25 94 ASP A N 1
ATOM 716 C CA . ASP A 1 94 ? 16.111 4.717 4.266 1.00 75.25 94 ASP A CA 1
ATOM 717 C C . ASP A 1 94 ? 15.800 4.759 5.765 1.00 75.25 94 ASP A C 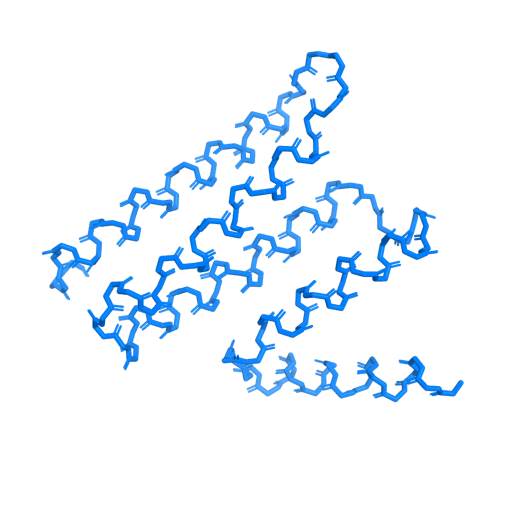1
ATOM 719 O O . ASP A 1 94 ? 14.740 4.324 6.200 1.00 75.25 94 ASP A O 1
ATOM 723 N N . VAL A 1 95 ? 16.649 5.443 6.543 1.00 80.62 95 VAL A N 1
ATOM 724 C CA . VAL A 1 95 ? 16.400 5.721 7.969 1.00 80.62 95 VAL A CA 1
ATOM 725 C C . VAL A 1 95 ? 15.109 6.520 8.173 1.00 80.62 95 VAL A C 1
ATOM 727 O O . VAL A 1 95 ? 14.358 6.263 9.110 1.00 80.62 95 VAL A O 1
ATOM 730 N N . LYS A 1 96 ? 14.824 7.498 7.301 1.00 84.12 96 LYS A N 1
ATOM 731 C CA . LYS A 1 96 ? 13.564 8.257 7.365 1.00 84.12 96 LYS A CA 1
ATOM 732 C C . LYS A 1 96 ? 12.359 7.369 7.072 1.00 84.12 96 LYS A C 1
ATOM 734 O O . LYS A 1 96 ? 11.363 7.488 7.771 1.00 84.12 96 LYS A O 1
ATOM 739 N N . LEU A 1 97 ? 12.459 6.500 6.066 1.00 82.12 97 LEU A N 1
ATOM 740 C CA . LEU A 1 97 ? 11.385 5.577 5.709 1.00 82.12 97 LEU A CA 1
ATOM 741 C C . LEU A 1 97 ? 11.096 4.592 6.849 1.00 82.12 97 LEU A C 1
ATOM 743 O O . LEU A 1 97 ? 9.939 4.425 7.220 1.00 82.12 97 LEU A O 1
ATOM 747 N N . LEU A 1 98 ? 12.144 4.022 7.451 1.00 84.50 98 LEU A N 1
ATOM 748 C CA . LEU A 1 98 ? 12.027 3.136 8.608 1.00 84.50 98 LEU A CA 1
ATOM 749 C C . LEU A 1 98 ? 11.324 3.841 9.774 1.00 84.50 98 LEU A C 1
ATOM 751 O O . LEU A 1 98 ? 10.345 3.321 10.295 1.00 84.50 98 LEU A O 1
ATOM 755 N N . LYS A 1 99 ? 11.749 5.065 10.117 1.00 87.19 99 LYS A N 1
ATOM 756 C CA . LYS A 1 99 ? 11.084 5.877 11.150 1.00 87.19 99 LYS A CA 1
ATOM 757 C C . LYS A 1 99 ? 9.613 6.132 10.832 1.00 87.19 99 LYS A C 1
ATOM 759 O O . LYS A 1 99 ? 8.784 6.050 11.728 1.00 87.19 99 LYS A O 1
ATOM 764 N N . THR A 1 100 ? 9.275 6.430 9.576 1.00 87.50 100 THR A N 1
ATOM 765 C CA . THR A 1 100 ? 7.877 6.613 9.162 1.00 87.50 100 THR A CA 1
ATOM 766 C C . THR A 1 100 ? 7.058 5.348 9.396 1.00 87.50 100 THR A C 1
ATOM 768 O O . THR A 1 100 ? 5.963 5.446 9.939 1.00 87.50 100 THR A O 1
ATOM 771 N N . VAL A 1 101 ? 7.588 4.175 9.044 1.00 87.88 101 VAL A N 1
ATOM 772 C CA . VAL A 1 101 ? 6.904 2.897 9.277 1.00 87.88 101 VAL A CA 1
ATOM 773 C C . VAL A 1 101 ? 6.736 2.615 10.765 1.00 87.88 101 VAL A C 1
ATOM 775 O O . VAL A 1 101 ? 5.627 2.314 11.193 1.00 87.88 101 VAL A O 1
ATOM 778 N N . THR A 1 102 ? 7.790 2.771 11.567 1.00 89.38 102 THR A N 1
ATOM 779 C CA . THR A 1 102 ? 7.710 2.558 13.018 1.00 89.38 102 THR A CA 1
ATOM 780 C C . THR A 1 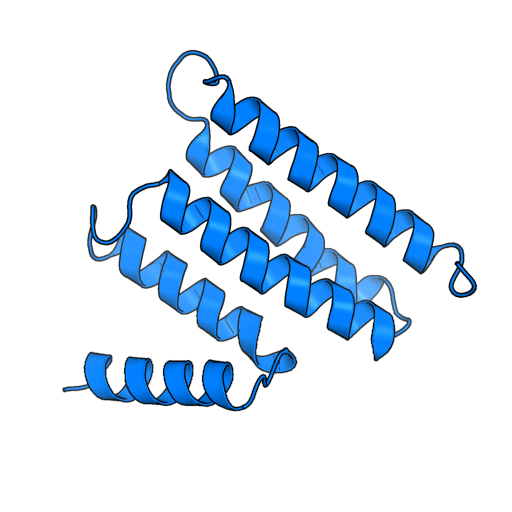102 ? 6.696 3.498 13.668 1.00 89.38 102 THR A C 1
ATOM 782 O O . THR A 1 102 ? 5.834 3.041 14.411 1.00 89.38 102 THR A O 1
ATOM 785 N N . ASN A 1 103 ? 6.738 4.793 13.343 1.00 91.50 103 ASN A N 1
ATOM 786 C CA . ASN A 1 103 ? 5.797 5.774 13.885 1.00 91.50 103 ASN A CA 1
ATOM 787 C C . ASN A 1 103 ? 4.354 5.465 13.471 1.00 91.50 103 ASN A C 1
ATOM 789 O O . ASN A 1 103 ? 3.448 5.569 14.290 1.00 91.50 103 ASN A O 1
ATOM 793 N N . PHE A 1 104 ? 4.139 5.062 12.215 1.00 91.31 104 PHE A N 1
ATOM 794 C CA . PHE A 1 104 ? 2.816 4.676 11.735 1.00 91.31 104 PHE A CA 1
ATOM 795 C C . PHE A 1 104 ? 2.283 3.449 12.481 1.00 91.31 104 PHE A C 1
ATOM 797 O O . PHE A 1 104 ? 1.126 3.431 12.875 1.00 91.31 104 PHE A O 1
ATOM 804 N N . GLN A 1 105 ? 3.119 2.444 12.741 1.00 88.88 105 GLN A N 1
ATOM 805 C CA . GLN A 1 105 ? 2.701 1.271 13.511 1.00 88.88 105 GLN A CA 1
ATOM 806 C C . GLN A 1 105 ? 2.312 1.614 14.943 1.00 88.88 105 GLN A C 1
ATOM 808 O O . GLN A 1 105 ? 1.304 1.105 15.421 1.00 88.88 105 GLN A O 1
ATOM 813 N N . VAL A 1 106 ? 3.086 2.478 15.606 1.00 90.00 106 VAL A N 1
ATOM 814 C CA . VAL A 1 106 ? 2.736 2.972 16.942 1.00 90.00 106 VAL A CA 1
ATOM 815 C C . VAL A 1 106 ? 1.381 3.668 16.898 1.00 90.00 106 VAL A C 1
ATOM 817 O O . VAL A 1 106 ? 0.517 3.312 17.684 1.00 90.00 106 VAL A O 1
ATOM 820 N N . LEU A 1 107 ? 1.160 4.565 15.930 1.00 90.31 107 LEU A N 1
ATOM 821 C CA . LEU A 1 107 ? -0.123 5.249 15.760 1.00 90.31 107 LEU A CA 1
ATOM 822 C C . LEU A 1 107 ? -1.290 4.265 15.604 1.00 90.31 107 LEU A C 1
ATOM 824 O O . LEU A 1 107 ? -2.288 4.397 16.298 1.00 90.31 107 LEU A O 1
ATOM 828 N N . ILE A 1 108 ? -1.171 3.261 14.730 1.00 89.44 108 ILE A N 1
ATOM 829 C CA . ILE A 1 108 ? -2.249 2.278 14.542 1.00 89.44 108 ILE A CA 1
ATOM 830 C C . ILE A 1 108 ? -2.499 1.472 15.821 1.00 89.44 108 ILE A C 1
ATOM 832 O O . ILE A 1 108 ? -3.648 1.225 16.165 1.00 89.44 108 ILE A O 1
ATOM 836 N N . GLN A 1 109 ? -1.450 1.080 16.546 1.00 87.31 109 GLN A N 1
ATOM 837 C CA . GLN A 1 109 ? -1.608 0.383 17.825 1.00 87.31 109 GLN A CA 1
ATOM 838 C C . GLN A 1 109 ? -2.293 1.262 18.878 1.00 87.31 109 GLN A C 1
ATOM 840 O O . GLN A 1 109 ? -3.103 0.749 19.646 1.00 87.31 109 GLN A O 1
ATOM 845 N N . THR A 1 110 ? -2.015 2.569 18.897 1.00 87.81 110 THR A N 1
ATOM 846 C CA . THR A 1 110 ? -2.723 3.508 19.775 1.00 87.81 110 THR A CA 1
ATOM 847 C C . THR A 1 110 ? -4.194 3.621 19.385 1.00 87.81 110 THR A C 1
ATOM 849 O O . THR A 1 110 ? -5.039 3.374 20.236 1.00 87.81 110 THR A O 1
ATOM 852 N N . LEU A 1 111 ? -4.507 3.835 18.101 1.00 85.38 111 LEU A N 1
ATOM 853 C CA . LEU A 1 111 ? -5.890 3.921 17.601 1.00 85.38 111 LEU A CA 1
ATOM 854 C C . LEU A 1 111 ? -6.710 2.647 17.862 1.00 85.38 111 LEU A C 1
ATOM 856 O O . LEU A 1 111 ? -7.914 2.706 18.083 1.00 85.38 111 LEU A O 1
ATOM 860 N N . LEU A 1 112 ? -6.070 1.474 17.831 1.00 82.75 112 LEU A N 1
ATOM 861 C CA . LEU A 1 112 ? -6.724 0.203 18.162 1.00 82.75 112 LEU A CA 1
ATOM 862 C C . LEU A 1 112 ? -6.966 0.026 19.664 1.00 82.75 112 LEU A C 1
ATOM 864 O O . LEU A 1 112 ? -7.852 -0.734 20.054 1.00 82.75 112 LEU A O 1
ATOM 868 N N . ARG A 1 113 ? -6.161 0.679 20.506 1.00 83.62 113 ARG A N 1
ATOM 869 C CA . ARG A 1 113 ? -6.279 0.625 21.965 1.00 83.62 113 ARG A CA 1
ATOM 870 C C . ARG A 1 113 ? -7.250 1.676 22.499 1.00 83.62 113 ARG A C 1
ATOM 872 O O . ARG A 1 113 ? -7.945 1.392 23.471 1.00 83.62 113 ARG A O 1
ATOM 879 N N . ASP A 1 114 ? -7.281 2.850 21.879 1.00 80.75 114 ASP A N 1
ATOM 880 C CA . ASP A 1 114 ? -8.149 3.970 22.224 1.00 80.75 114 ASP A CA 1
ATOM 881 C C . ASP A 1 114 ? -8.839 4.521 20.960 1.00 80.75 114 ASP A C 1
ATOM 883 O O . ASP A 1 114 ? -8.245 5.302 20.217 1.00 80.75 114 ASP A O 1
ATOM 887 N N . PRO A 1 115 ? -10.089 4.110 20.678 1.00 67.69 115 PRO A N 1
ATOM 888 C CA . PRO A 1 115 ? -10.816 4.547 19.488 1.00 67.69 115 PRO A CA 1
ATOM 889 C C . PRO A 1 115 ? -11.342 5.992 19.578 1.00 67.69 115 PRO A C 1
ATOM 891 O O . PRO A 1 115 ? -12.003 6.439 18.641 1.00 67.69 115 PRO A O 1
ATOM 894 N N . ALA A 1 116 ? -11.126 6.695 20.699 1.00 66.25 116 ALA A N 1
ATOM 895 C CA . ALA A 1 116 ? -11.584 8.068 20.919 1.00 66.25 116 ALA A CA 1
ATOM 896 C C . ALA A 1 116 ? -10.508 9.145 20.655 1.00 66.25 116 ALA A C 1
ATOM 898 O O . ALA A 1 116 ? -10.815 10.331 20.793 1.00 66.25 116 ALA A O 1
ATOM 899 N N . GLU A 1 117 ? -9.281 8.745 20.295 1.00 57.16 117 GLU A N 1
ATOM 900 C CA . GLU A 1 117 ? -8.178 9.639 19.889 1.00 57.16 117 GLU A CA 1
ATOM 901 C C . GLU A 1 117 ? -8.361 10.245 18.482 1.00 57.16 117 GLU A C 1
ATOM 903 O O . GLU A 1 117 ? -8.915 9.568 17.581 1.00 57.16 117 GLU A O 1
#

Radius of gyration: 15.34 Å; chains: 1; bounding box: 40×19×46 Å

Sequence (117 aa):
PPVRLVSAALWKVLKQKDVMQYGVVEEFVTSACETVPGLLTPRHQSRLTLGLAARLILELCRTQTDAKAITPHLERIRLPVVASSSSAAPKKKDVKLLKTVTNFQVLIQTLLRDPAE

Secondary structure (DSSP, 8-state):
-HHHHHHHHHHHHHHHT-GGGHHHHHHHHHHHHHHSTTSS-HHHHHHHHHHHHHHHHHHHHHH---HHHHHHHHHHHHHHHHHTT-SSS--HHHHHHHHHHHHHHHHHHHHHH-TT-

Foldseek 3Di:
DVVVVVVVVLVVCVVVVVLCCLVVVLVCLVVVCVVPPPPDDLVVNLVSSLVSLLSSLVVCLVVPLDPVVNVVSLVVNVVSLVVSQPDPDDDPVSVVSVVVSVVSVVVSVVCSVPVPD

pLDDT: mean 84.8, std 11.77, range [54.06, 97.81]